Protein AF-A0A7Z0MIZ0-F1 (afdb_monomer_lite)

Secondary structure (DSSP, 8-state):
-------HHHHHHHHHHHHHHHHHHHHHHHHHHHHHHHHHT---HHHHHHHHHHHHGGGGGG-TT--HHHHHH---

Structure (mmCIF, N/CA/C/O backbone):
data_AF-A0A7Z0MIZ0-F1
#
_entry.id   AF-A0A7Z0MIZ0-F1
#
loop_
_atom_site.group_PDB
_atom_site.id
_atom_site.type_symbol
_atom_site.label_atom_id
_atom_site.label_alt_id
_atom_site.label_comp_id
_atom_site.label_asym_id
_atom_site.label_entity_id
_atom_site.label_seq_id
_atom_site.pdbx_PDB_ins_code
_atom_site.Cartn_x
_atom_site.Cartn_y
_atom_site.Cartn_z
_atom_site.occupancy
_atom_site.B_iso_or_equiv
_atom_site.auth_seq_id
_atom_site.auth_comp_id
_atom_site.auth_asym_id
_atom_site.auth_atom_id
_atom_site.pdbx_PDB_model_num
ATOM 1 N N . MET A 1 1 ? -13.828 -3.422 37.732 1.00 47.41 1 MET A N 1
ATOM 2 C CA . MET A 1 1 ? -13.393 -4.126 36.508 1.00 47.41 1 MET A CA 1
ATOM 3 C C . MET A 1 1 ? -13.317 -3.068 35.419 1.00 47.41 1 MET A C 1
ATOM 5 O O . MET A 1 1 ? -14.360 -2.591 34.996 1.00 47.41 1 MET A O 1
ATOM 9 N N . ASN A 1 2 ? -12.120 -2.589 35.072 1.00 53.31 2 ASN A N 1
ATOM 10 C CA . ASN A 1 2 ? -11.975 -1.565 34.034 1.00 53.31 2 ASN A CA 1
ATOM 11 C C . ASN A 1 2 ? -11.925 -2.276 32.684 1.00 53.31 2 ASN A C 1
ATOM 13 O O . ASN A 1 2 ? -10.919 -2.896 32.352 1.00 53.31 2 ASN A O 1
ATOM 17 N N . ALA A 1 3 ? -13.027 -2.236 31.939 1.00 68.00 3 ALA A N 1
ATOM 18 C CA . ALA A 1 3 ? -13.041 -2.697 30.561 1.00 68.00 3 ALA A CA 1
ATOM 19 C C . ALA A 1 3 ? -12.246 -1.700 29.704 1.00 68.00 3 ALA A C 1
ATOM 21 O O . ALA A 1 3 ? -12.576 -0.515 29.662 1.00 68.00 3 ALA A O 1
ATOM 22 N N . ILE A 1 4 ? -11.187 -2.166 29.038 1.00 75.00 4 ILE A N 1
ATOM 23 C CA . ILE A 1 4 ? -10.520 -1.386 27.993 1.00 75.00 4 ILE A CA 1
ATOM 24 C C . ILE A 1 4 ? -11.399 -1.497 26.749 1.00 75.00 4 ILE A C 1
ATOM 26 O O . ILE A 1 4 ? -11.478 -2.556 26.131 1.00 75.00 4 ILE A O 1
ATOM 30 N N . VAL A 1 5 ? -12.089 -0.411 26.406 1.00 84.00 5 VAL A N 1
ATOM 31 C CA . VAL A 1 5 ? -12.867 -0.319 25.167 1.00 84.00 5 VAL A CA 1
ATOM 32 C C . VAL A 1 5 ? -11.934 0.156 24.059 1.00 84.00 5 VAL A C 1
ATOM 34 O O . VAL A 1 5 ? -11.370 1.248 24.137 1.00 84.00 5 VAL A O 1
ATOM 37 N N . ILE A 1 6 ? -11.750 -0.670 23.032 1.00 86.50 6 ILE A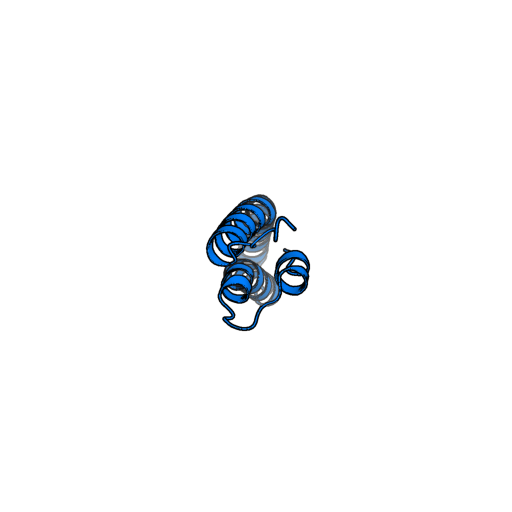 N 1
ATOM 38 C CA . ILE A 1 6 ? -10.938 -0.323 21.864 1.00 86.50 6 ILE A CA 1
ATOM 39 C C . ILE A 1 6 ? -11.798 0.508 20.916 1.00 86.50 6 ILE A C 1
ATOM 41 O O . ILE A 1 6 ? -12.869 0.077 20.496 1.00 86.50 6 ILE A O 1
ATOM 45 N N . ASN A 1 7 ? -11.326 1.702 20.565 1.00 94.38 7 ASN A N 1
ATOM 46 C CA . ASN A 1 7 ? -11.945 2.504 19.518 1.00 94.38 7 ASN A CA 1
ATOM 47 C C . ASN A 1 7 ? -11.433 2.011 18.154 1.00 94.38 7 ASN A C 1
ATOM 49 O O . ASN A 1 7 ? -10.295 2.301 17.778 1.00 94.38 7 ASN A O 1
ATOM 53 N N . MET A 1 8 ? -12.262 1.241 17.445 1.00 94.88 8 MET A N 1
ATOM 54 C CA . MET A 1 8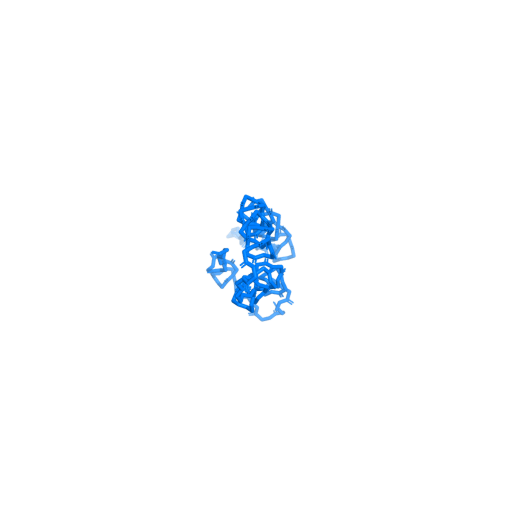 ? -11.900 0.656 16.150 1.00 94.88 8 MET A CA 1
ATOM 55 C C . MET A 1 8 ? -11.695 1.708 15.059 1.00 94.88 8 MET A C 1
ATOM 57 O O . MET A 1 8 ? -10.815 1.531 14.224 1.00 94.88 8 MET A O 1
ATOM 61 N N . ASP A 1 9 ? -12.415 2.830 15.092 1.00 95.50 9 ASP A N 1
ATOM 62 C CA . ASP A 1 9 ? -12.249 3.902 14.101 1.00 95.50 9 ASP A CA 1
ATOM 63 C C . ASP A 1 9 ? -10.854 4.523 14.199 1.00 95.50 9 ASP A C 1
ATOM 65 O O . ASP A 1 9 ? -10.146 4.654 13.203 1.00 95.50 9 ASP A O 1
ATOM 69 N N . LYS A 1 10 ? -10.395 4.801 15.425 1.00 95.56 10 LYS A N 1
ATOM 70 C CA . LYS A 1 10 ? -9.019 5.255 15.665 1.00 95.56 10 LYS A CA 1
ATOM 71 C C . LYS A 1 10 ? -7.990 4.208 15.255 1.00 95.56 10 LYS A C 1
ATOM 73 O O . LYS A 1 10 ? -6.949 4.571 14.716 1.00 95.56 10 LYS A O 1
ATOM 78 N N . ALA A 1 11 ? -8.256 2.927 15.518 1.00 96.38 11 ALA A N 1
ATOM 79 C CA . ALA A 1 11 ? -7.347 1.856 15.120 1.00 96.38 11 ALA A CA 1
ATOM 80 C C . ALA A 1 11 ? -7.173 1.817 13.593 1.00 96.38 11 ALA A C 1
ATOM 82 O O . ALA A 1 11 ? -6.037 1.751 13.122 1.00 96.38 11 ALA A O 1
ATOM 83 N N . ARG A 1 12 ? -8.275 1.921 12.833 1.00 97.25 12 ARG A N 1
ATOM 84 C CA . ARG A 1 12 ? -8.268 1.958 11.361 1.00 97.25 12 ARG A CA 1
ATOM 85 C C . ARG A 1 12 ? -7.442 3.117 10.827 1.00 97.25 12 ARG A C 1
ATOM 87 O O . ARG A 1 12 ? -6.565 2.888 10.002 1.00 97.25 12 ARG A O 1
ATOM 94 N N . GLU A 1 13 ? -7.665 4.328 11.331 1.00 97.56 13 GLU A N 1
ATOM 95 C CA . GLU A 1 13 ? -6.920 5.506 10.868 1.00 97.56 13 GLU A CA 1
ATOM 96 C C . GLU A 1 13 ? -5.420 5.393 11.166 1.00 97.56 13 GLU A C 1
ATOM 98 O O . GLU A 1 13 ? -4.603 5.590 10.267 1.00 97.56 13 GLU A O 1
ATOM 103 N N . ILE A 1 14 ? -5.044 4.946 12.371 1.00 97.44 14 ILE A N 1
ATOM 104 C CA . ILE A 1 14 ? -3.632 4.705 12.710 1.00 97.44 14 ILE A CA 1
ATOM 105 C C . ILE A 1 14 ? -3.010 3.677 11.760 1.00 97.44 14 ILE A C 1
ATOM 107 O O . ILE A 1 14 ? -1.887 3.876 11.293 1.00 97.44 14 ILE A O 1
ATOM 111 N N . ARG A 1 15 ? -3.715 2.578 11.451 1.00 97.62 15 ARG A N 1
ATOM 112 C CA . ARG A 1 15 ? -3.172 1.568 10.535 1.00 97.62 15 ARG A CA 1
ATOM 113 C C . ARG A 1 15 ? -3.040 2.110 9.115 1.00 97.62 15 ARG A C 1
ATOM 115 O O . ARG A 1 15 ? -2.014 1.864 8.490 1.00 97.62 15 ARG A O 1
ATOM 122 N N . LYS A 1 16 ? -4.016 2.873 8.613 1.00 98.19 16 LYS A N 1
ATOM 123 C CA . LYS A 1 16 ? -3.921 3.513 7.291 1.00 98.19 16 LYS A CA 1
ATOM 124 C C . LYS A 1 16 ? -2.704 4.427 7.200 1.00 98.19 16 LYS A C 1
ATOM 126 O O . LYS A 1 16 ? -1.996 4.379 6.200 1.00 98.19 16 LYS A O 1
ATOM 131 N N . ASP A 1 17 ? -2.436 5.222 8.231 1.00 98.31 17 ASP A N 1
ATOM 132 C CA . ASP A 1 17 ? -1.282 6.125 8.250 1.00 98.31 17 ASP A CA 1
ATOM 133 C C . ASP A 1 17 ? 0.052 5.367 8.279 1.00 98.31 17 ASP A C 1
ATOM 135 O O . ASP A 1 17 ? 0.987 5.721 7.556 1.00 98.31 17 ASP A O 1
ATOM 139 N N . GLN A 1 18 ? 0.122 4.265 9.031 1.00 98.06 18 GLN A N 1
ATOM 140 C CA . GLN A 1 18 ? 1.279 3.366 9.004 1.00 98.06 18 GLN A CA 1
ATOM 141 C C . GLN A 1 18 ? 1.488 2.756 7.615 1.00 98.06 18 GLN A C 1
ATOM 143 O O . GLN A 1 18 ? 2.578 2.870 7.069 1.00 98.06 18 GLN A O 1
ATOM 148 N N . LEU A 1 19 ? 0.442 2.192 7.004 1.00 98.38 19 LEU A N 1
ATOM 149 C CA . LEU A 1 19 ? 0.514 1.612 5.658 1.00 98.38 19 LEU A CA 1
ATOM 150 C C . LEU A 1 19 ? 0.916 2.650 4.603 1.00 98.38 19 LEU A C 1
ATOM 152 O O . LEU A 1 19 ? 1.689 2.342 3.703 1.00 98.38 19 LEU A O 1
ATOM 156 N N . ARG A 1 20 ? 0.435 3.895 4.715 1.00 98.25 20 ARG A N 1
ATOM 157 C CA . ARG A 1 20 ? 0.841 5.003 3.833 1.00 98.25 20 ARG A CA 1
ATOM 158 C C . ARG A 1 20 ? 2.332 5.307 3.955 1.00 98.25 20 ARG A C 1
ATOM 160 O O . ARG A 1 20 ? 2.979 5.509 2.934 1.00 98.25 20 ARG A O 1
ATOM 167 N N . THR A 1 21 ? 2.854 5.294 5.177 1.00 98.31 21 THR A N 1
ATOM 168 C CA . THR A 1 21 ? 4.281 5.507 5.454 1.00 98.31 21 THR A CA 1
ATOM 169 C C . THR A 1 21 ? 5.124 4.341 4.934 1.00 98.31 21 THR A C 1
ATOM 171 O O . THR A 1 21 ? 6.146 4.545 4.290 1.00 98.31 21 THR A O 1
ATOM 174 N N . GLU A 1 22 ? 4.681 3.106 5.179 1.00 98.00 22 GLU A N 1
ATOM 175 C CA . GLU A 1 22 ? 5.360 1.881 4.746 1.00 98.00 22 GLU A CA 1
ATOM 176 C C . GLU A 1 22 ? 5.409 1.767 3.208 1.00 98.00 22 GLU A C 1
ATOM 178 O O . GLU A 1 22 ? 6.445 1.400 2.652 1.00 98.00 22 GLU A O 1
ATOM 183 N N . ARG A 1 23 ? 4.321 2.119 2.503 1.00 97.94 23 ARG A N 1
ATOM 184 C CA . ARG A 1 23 ? 4.242 2.000 1.036 1.00 97.94 23 ARG A CA 1
ATOM 185 C C . ARG A 1 23 ? 4.937 3.119 0.268 1.00 97.94 23 ARG A C 1
ATOM 187 O O . ARG A 1 23 ? 5.220 2.928 -0.908 1.00 97.94 23 ARG A O 1
ATOM 194 N N . GLU A 1 24 ? 5.193 4.276 0.877 1.00 98.12 24 GLU A N 1
ATOM 195 C CA . GLU A 1 24 ? 5.832 5.419 0.208 1.00 98.12 24 GLU A CA 1
ATOM 196 C C . GLU A 1 24 ? 7.170 5.056 -0.471 1.00 98.12 24 GLU A C 1
ATOM 198 O O . GLU A 1 24 ? 7.286 5.265 -1.684 1.00 98.12 24 GLU A O 1
ATOM 203 N N . PRO A 1 25 ? 8.157 4.440 0.218 1.00 98.38 25 PRO A N 1
ATOM 204 C CA . PRO A 1 25 ? 9.404 4.037 -0.434 1.00 98.38 25 PRO A CA 1
ATOM 205 C C . PRO A 1 25 ? 9.205 2.938 -1.489 1.00 98.38 25 PRO A C 1
ATOM 207 O O . PRO A 1 25 ? 9.953 2.887 -2.465 1.00 98.38 25 PRO A O 1
ATOM 210 N N . LEU A 1 26 ? 8.196 2.073 -1.328 1.00 98.44 26 LEU A N 1
ATOM 211 C CA . LEU A 1 26 ? 7.885 1.014 -2.293 1.00 98.44 26 LEU A CA 1
ATOM 212 C C . LEU A 1 26 ? 7.310 1.594 -3.589 1.00 98.44 26 LEU A C 1
ATOM 214 O O . LEU A 1 26 ? 7.760 1.236 -4.674 1.00 98.44 26 LEU A O 1
ATOM 218 N N . LEU A 1 27 ? 6.369 2.535 -3.481 1.00 98.44 27 LEU A N 1
ATOM 219 C CA . LEU A 1 27 ? 5.803 3.246 -4.627 1.00 98.44 27 LEU A CA 1
ATOM 220 C C . LEU A 1 27 ? 6.885 4.026 -5.380 1.00 98.44 27 LEU A C 1
ATOM 222 O O . LEU A 1 27 ? 6.949 3.931 -6.602 1.00 98.44 27 LEU A O 1
ATOM 226 N N . 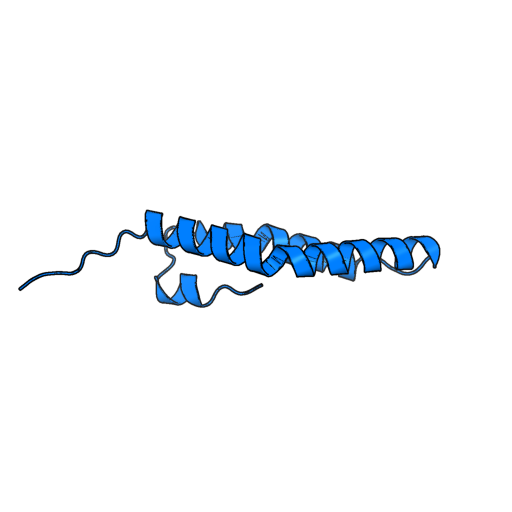ALA A 1 28 ? 7.789 4.706 -4.668 1.00 98.56 28 ALA A N 1
ATOM 227 C CA . ALA A 1 28 ? 8.913 5.400 -5.293 1.00 98.56 28 ALA A CA 1
ATOM 228 C C . ALA A 1 28 ? 9.838 4.437 -6.063 1.00 98.56 28 ALA A C 1
ATOM 230 O O . ALA A 1 28 ? 10.274 4.743 -7.174 1.00 98.56 28 ALA A O 1
ATOM 231 N N . ALA A 1 29 ? 10.113 3.250 -5.510 1.00 98.56 29 ALA A N 1
ATOM 232 C CA . ALA A 1 29 ? 10.909 2.231 -6.191 1.00 98.56 29 ALA A CA 1
ATOM 233 C C . ALA A 1 29 ? 10.211 1.682 -7.447 1.00 98.56 29 ALA A C 1
ATOM 235 O O . ALA A 1 29 ? 10.868 1.474 -8.469 1.00 98.56 29 ALA A O 1
ATOM 236 N N . LEU A 1 30 ? 8.893 1.464 -7.393 1.00 98.44 30 LEU A N 1
ATOM 237 C CA . LEU A 1 30 ? 8.105 1.022 -8.547 1.00 98.44 30 LEU A CA 1
ATOM 238 C C . LEU A 1 30 ? 8.024 2.095 -9.634 1.00 98.44 30 LEU A C 1
ATOM 240 O O . LEU A 1 30 ? 8.106 1.757 -10.810 1.00 98.44 30 LEU A O 1
ATOM 244 N N . ASP A 1 31 ? 7.919 3.373 -9.266 1.00 98.44 31 ASP A N 1
ATOM 245 C CA . ASP A 1 31 ? 7.901 4.475 -10.231 1.00 98.44 31 ASP A CA 1
ATOM 246 C C . ASP A 1 31 ? 9.237 4.559 -11.004 1.00 98.44 31 ASP A C 1
ATOM 248 O O . ASP A 1 31 ? 9.241 4.752 -12.222 1.00 98.44 31 ASP A O 1
ATOM 252 N N . VAL A 1 32 ? 10.377 4.319 -10.339 1.00 98.38 32 VAL A N 1
ATOM 253 C CA . VAL A 1 32 ? 11.691 4.212 -11.008 1.00 98.38 32 VAL A CA 1
ATOM 254 C C . VAL A 1 32 ? 11.750 2.998 -11.938 1.00 98.38 32 VAL A C 1
ATOM 256 O O . VAL A 1 32 ? 12.192 3.120 -13.081 1.00 98.38 32 VAL A O 1
ATOM 259 N N . GLN A 1 33 ? 11.286 1.829 -11.484 1.00 98.44 33 GLN A N 1
ATOM 260 C CA . GLN A 1 33 ? 11.241 0.623 -12.320 1.00 98.44 33 GLN A CA 1
ATOM 261 C C . GLN A 1 33 ? 10.358 0.823 -13.554 1.00 98.44 33 GLN A C 1
ATOM 263 O O . GLN A 1 33 ? 10.742 0.426 -14.652 1.00 98.44 33 GLN A O 1
ATOM 268 N N . LEU A 1 34 ? 9.211 1.486 -13.388 1.00 98.44 34 LEU A N 1
ATOM 269 C CA . LEU A 1 34 ? 8.296 1.807 -14.476 1.00 98.44 34 LEU A CA 1
ATOM 270 C C . LEU A 1 34 ? 8.970 2.707 -15.516 1.00 98.44 34 LEU A C 1
ATOM 272 O O . LEU A 1 34 ? 8.864 2.435 -16.709 1.00 98.44 34 LEU A O 1
ATOM 276 N N . GLN A 1 35 ? 9.697 3.741 -15.080 1.00 98.44 35 GLN A N 1
ATOM 277 C CA . GLN A 1 35 ? 10.432 4.624 -15.986 1.00 98.44 35 GLN A CA 1
ATOM 278 C C . GLN A 1 35 ? 11.509 3.866 -16.775 1.00 98.44 35 GLN A C 1
ATOM 280 O O . GLN A 1 35 ? 11.625 4.052 -17.986 1.00 98.44 35 GLN A O 1
ATOM 285 N N . ILE A 1 36 ? 12.279 2.998 -16.111 1.00 98.31 36 ILE A N 1
ATOM 286 C CA . ILE A 1 36 ? 13.311 2.181 -16.766 1.00 98.31 36 ILE A CA 1
ATOM 287 C C . ILE A 1 36 ? 12.677 1.248 -17.803 1.00 98.31 36 ILE A C 1
ATOM 289 O O . ILE A 1 36 ? 13.121 1.235 -18.949 1.00 98.31 36 ILE A O 1
ATOM 293 N N . ALA A 1 37 ? 11.615 0.527 -17.431 1.00 98.25 37 ALA A N 1
ATOM 294 C CA . ALA A 1 37 ? 10.915 -0.400 -18.318 1.00 98.25 37 ALA A CA 1
ATOM 295 C C . ALA A 1 37 ? 10.322 0.313 -19.545 1.00 98.25 37 ALA A C 1
ATOM 297 O O . ALA A 1 37 ? 10.443 -0.169 -20.667 1.00 98.25 37 ALA A O 1
ATOM 298 N N . GLN A 1 38 ? 9.751 1.509 -19.363 1.00 97.75 38 GLN A N 1
ATOM 299 C CA . GLN A 1 38 ? 9.239 2.323 -20.470 1.00 97.75 38 GLN A CA 1
ATOM 300 C C . GLN A 1 38 ? 10.338 2.751 -21.448 1.00 97.75 38 GLN A C 1
ATOM 302 O O . GLN A 1 38 ? 10.116 2.734 -22.657 1.00 97.75 38 GLN A O 1
ATOM 307 N N . ILE A 1 39 ? 11.519 3.122 -20.943 1.00 97.94 39 ILE A N 1
ATOM 308 C CA . ILE A 1 39 ? 12.674 3.474 -21.782 1.00 97.94 39 ILE A CA 1
ATOM 309 C C . ILE A 1 39 ? 13.218 2.233 -22.507 1.00 97.94 39 ILE A C 1
ATOM 311 O O . ILE A 1 39 ? 13.603 2.330 -23.671 1.00 97.94 39 ILE A O 1
ATOM 315 N N . GLY A 1 40 ? 13.241 1.080 -21.834 1.00 97.38 40 GLY A N 1
ATOM 316 C CA . GLY A 1 40 ? 13.695 -0.197 -22.391 1.00 97.38 40 GLY A CA 1
ATOM 317 C C . GLY A 1 40 ? 12.716 -0.845 -23.374 1.00 97.38 40 GLY A C 1
ATOM 318 O O . GLY A 1 40 ? 13.125 -1.690 -24.167 1.00 97.38 40 GLY A O 1
ATOM 319 N N . GLY A 1 41 ? 11.444 -0.432 -23.363 1.00 97.25 41 GLY A N 1
ATOM 320 C CA . GLY A 1 41 ? 10.377 -1.104 -24.107 1.00 97.25 41 GLY A CA 1
ATOM 321 C C . GLY A 1 41 ? 9.954 -2.440 -23.484 1.00 97.25 41 GLY A C 1
ATOM 322 O O . GLY A 1 41 ? 9.423 -3.295 -24.191 1.00 97.25 41 GLY A O 1
ATOM 323 N N . ASP A 1 42 ? 10.200 -2.622 -22.186 1.00 98.00 42 ASP A N 1
ATOM 324 C CA . ASP A 1 42 ? 9.844 -3.822 -21.429 1.00 98.00 42 ASP A CA 1
ATOM 325 C C . ASP A 1 42 ? 8.353 -3.829 -21.036 1.00 98.00 42 ASP A C 1
ATOM 327 O O . ASP A 1 42 ? 7.682 -2.792 -21.007 1.00 98.00 42 ASP A O 1
ATOM 331 N N . ASP A 1 43 ? 7.817 -5.008 -20.698 1.00 98.00 43 ASP A N 1
ATOM 332 C CA . ASP A 1 43 ? 6.457 -5.127 -20.159 1.00 98.00 43 ASP A CA 1
ATOM 333 C C . ASP A 1 43 ? 6.343 -4.461 -18.776 1.00 98.00 43 ASP A C 1
ATOM 335 O O . ASP A 1 43 ? 7.169 -4.659 -17.886 1.00 98.00 43 ASP A O 1
ATOM 339 N N . THR A 1 44 ? 5.273 -3.690 -18.584 1.00 98.31 44 THR A N 1
ATOM 340 C CA . THR A 1 44 ? 5.008 -2.916 -17.359 1.00 98.31 44 THR A CA 1
ATOM 341 C C . THR A 1 44 ? 3.807 -3.435 -16.571 1.00 98.31 44 THR A C 1
ATOM 343 O O . THR A 1 44 ? 3.504 -2.915 -15.495 1.00 98.31 44 THR A O 1
ATOM 346 N N . THR A 1 45 ? 3.135 -4.482 -17.063 1.00 98.44 45 THR A N 1
ATOM 347 C CA . THR A 1 45 ? 1.879 -4.998 -16.500 1.00 98.44 45 THR A CA 1
ATOM 348 C C . THR A 1 45 ? 2.012 -5.360 -15.018 1.00 98.44 45 THR A C 1
ATOM 350 O O . THR A 1 45 ? 1.199 -4.930 -14.199 1.00 98.44 45 THR A O 1
ATOM 353 N N . ALA A 1 46 ? 3.067 -6.091 -14.647 1.00 98.25 46 ALA A N 1
ATOM 354 C CA . ALA A 1 46 ? 3.300 -6.495 -13.259 1.00 98.25 46 ALA A CA 1
ATOM 355 C C . ALA A 1 46 ? 3.618 -5.304 -12.334 1.00 98.25 46 ALA A C 1
ATOM 357 O O . ALA A 1 46 ? 3.136 -5.260 -11.204 1.00 98.25 46 ALA A O 1
ATOM 358 N N . ILE A 1 47 ? 4.377 -4.316 -12.825 1.00 98.31 47 ILE A N 1
ATOM 359 C CA . ILE A 1 47 ? 4.748 -3.109 -12.066 1.00 98.31 47 ILE A CA 1
ATOM 360 C C . ILE A 1 47 ? 3.491 -2.294 -11.740 1.00 98.31 47 ILE A C 1
ATOM 362 O O . ILE A 1 47 ? 3.297 -1.864 -10.603 1.00 98.31 47 ILE A O 1
ATOM 366 N N . LEU A 1 48 ? 2.607 -2.116 -12.726 1.00 98.38 48 LEU A N 1
ATOM 367 C CA . LEU A 1 48 ? 1.349 -1.391 -12.551 1.00 98.38 48 LEU A CA 1
ATOM 368 C C . LEU A 1 48 ? 0.377 -2.133 -11.625 1.00 98.38 48 LEU A C 1
ATOM 370 O O . LEU A 1 48 ? -0.260 -1.496 -10.786 1.00 98.38 48 LEU A O 1
ATOM 374 N N . ALA A 1 49 ? 0.291 -3.461 -11.739 1.00 98.56 49 ALA A N 1
ATOM 375 C CA . ALA A 1 49 ? -0.536 -4.278 -10.853 1.00 98.56 49 ALA A CA 1
ATOM 376 C C . ALA A 1 49 ? -0.077 -4.172 -9.391 1.00 98.56 49 ALA A C 1
ATOM 378 O O . ALA A 1 49 ? -0.896 -3.978 -8.495 1.00 98.56 49 ALA A O 1
ATOM 379 N N . GLU A 1 50 ? 1.232 -4.227 -9.153 1.00 98.44 50 GLU A N 1
ATOM 380 C CA . GLU A 1 50 ? 1.800 -4.100 -7.813 1.00 98.44 50 GLU A CA 1
ATOM 381 C C . GLU A 1 50 ? 1.610 -2.691 -7.237 1.00 98.44 50 GLU A C 1
ATOM 383 O O . GLU A 1 50 ? 1.217 -2.524 -6.080 1.00 98.44 50 GLU A O 1
ATOM 388 N N . ARG A 1 51 ? 1.794 -1.658 -8.066 1.00 98.12 51 ARG A N 1
ATOM 389 C CA . ARG A 1 51 ? 1.523 -0.270 -7.678 1.00 98.12 51 ARG A CA 1
ATOM 390 C C . ARG A 1 51 ? 0.066 -0.089 -7.252 1.00 98.12 51 ARG A C 1
ATOM 392 O O . ARG A 1 51 ? -0.199 0.562 -6.243 1.00 98.12 51 ARG A O 1
ATOM 399 N N . GLN A 1 52 ? -0.869 -0.680 -7.993 1.00 98.31 52 GLN A N 1
ATOM 400 C CA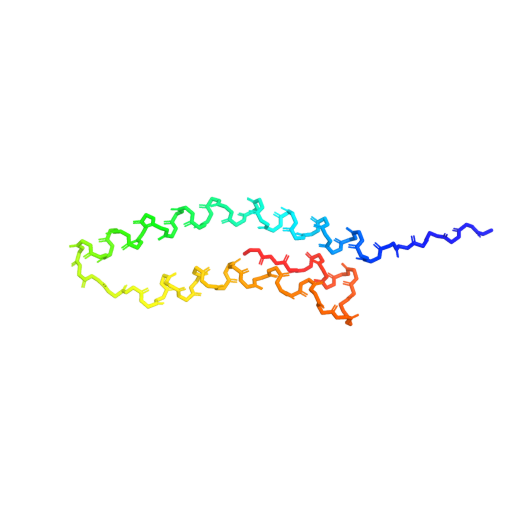 . GLN A 1 52 ? -2.288 -0.646 -7.651 1.00 98.31 52 GLN A CA 1
ATOM 401 C C . GLN A 1 52 ? -2.573 -1.416 -6.355 1.00 98.31 52 GLN A C 1
ATOM 403 O O . GLN A 1 52 ? -3.238 -0.874 -5.473 1.00 98.31 52 GLN A O 1
ATOM 408 N N . ARG A 1 53 ? -1.993 -2.614 -6.178 1.00 98.25 53 ARG A N 1
ATOM 409 C CA . ARG A 1 53 ? -2.107 -3.389 -4.933 1.00 98.25 53 ARG A CA 1
ATOM 410 C C . ARG A 1 53 ? -1.714 -2.546 -3.719 1.00 98.25 53 ARG A C 1
ATOM 412 O O . ARG A 1 53 ? -2.492 -2.474 -2.772 1.00 98.25 53 ARG A O 1
ATOM 419 N N . LEU A 1 54 ? -0.561 -1.868 -3.762 1.00 98.25 54 LEU A N 1
ATOM 420 C CA . LEU A 1 54 ? -0.071 -1.002 -2.677 1.00 98.25 54 LEU A CA 1
ATOM 421 C C . LEU A 1 54 ? -0.990 0.191 -2.383 1.00 98.25 54 LEU A C 1
ATOM 423 O O . LEU A 1 54 ? -1.084 0.642 -1.238 1.00 98.25 54 LEU A O 1
ATOM 427 N N . LEU A 1 55 ? -1.668 0.735 -3.393 1.00 96.94 55 LEU A N 1
ATOM 428 C CA . LEU A 1 55 ? -2.655 1.795 -3.185 1.00 96.94 55 LEU A CA 1
ATOM 429 C C . LEU A 1 55 ? -3.920 1.250 -2.508 1.00 96.94 55 LEU A C 1
ATOM 431 O O . LEU A 1 55 ? -4.424 1.875 -1.568 1.00 96.94 55 LEU A O 1
ATOM 435 N N . ASP A 1 56 ? -4.361 0.064 -2.917 1.00 98.00 56 ASP A N 1
ATOM 436 C CA . ASP A 1 56 ? -5.607 -0.550 -2.465 1.00 98.00 56 ASP A CA 1
ATOM 437 C C . ASP A 1 56 ? -5.519 -1.193 -1.076 1.00 98.00 56 ASP A C 1
ATOM 439 O O . ASP A 1 56 ? -6.550 -1.333 -0.421 1.00 98.00 56 ASP A O 1
ATOM 443 N N . ILE A 1 57 ? -4.324 -1.509 -0.552 1.00 96.81 57 ILE A N 1
ATOM 444 C CA . ILE A 1 57 ? -4.190 -2.112 0.793 1.00 96.81 57 ILE A CA 1
ATOM 445 C C . ILE A 1 57 ? -4.874 -1.289 1.897 1.00 96.81 57 ILE A C 1
ATOM 447 O O . ILE A 1 57 ? -5.336 -1.849 2.887 1.00 96.81 57 ILE A O 1
ATOM 451 N N . THR A 1 58 ? -4.971 0.038 1.743 1.00 96.88 58 THR A N 1
ATOM 452 C CA . THR A 1 58 ? -5.635 0.900 2.736 1.00 96.88 58 THR A CA 1
ATOM 453 C C . THR A 1 58 ? -7.153 0.740 2.750 1.00 96.88 58 THR A C 1
ATOM 455 O O . THR A 1 58 ? -7.768 1.039 3.769 1.00 96.88 58 THR A O 1
ATOM 458 N N . LEU A 1 59 ? -7.747 0.247 1.658 1.00 97.38 59 LEU A N 1
ATOM 459 C CA . LEU A 1 59 ? -9.180 -0.048 1.573 1.00 97.38 59 LEU A CA 1
ATOM 460 C C . LEU A 1 59 ? -9.550 -1.265 2.427 1.00 97.38 59 LEU A C 1
ATOM 462 O O . LEU A 1 59 ? -10.664 -1.347 2.933 1.00 97.38 59 LEU A O 1
AT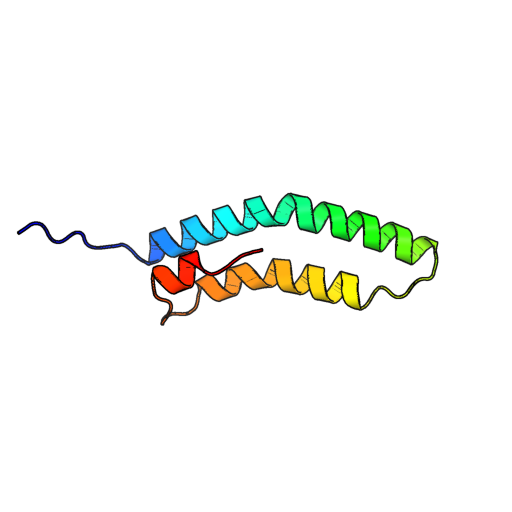OM 466 N N . LEU A 1 60 ? -8.605 -2.183 2.656 1.00 96.62 60 LEU A N 1
ATOM 467 C CA . LEU A 1 60 ? -8.816 -3.338 3.532 1.00 96.62 60 LEU A CA 1
ATOM 468 C C . LEU A 1 60 ? -9.081 -2.912 4.984 1.00 96.62 60 LEU A C 1
ATOM 470 O O . LEU A 1 60 ? -9.756 -3.620 5.722 1.00 96.62 60 LEU A O 1
ATOM 474 N N . CYS A 1 61 ? -8.593 -1.738 5.402 1.00 96.44 61 CYS A N 1
ATOM 475 C CA . CYS A 1 61 ? -8.880 -1.194 6.729 1.00 96.44 61 CYS A CA 1
ATOM 476 C C . CYS A 1 61 ? -10.343 -0.747 6.896 1.00 96.44 61 CYS A C 1
ATOM 478 O O . CYS A 1 61 ? -10.788 -0.588 8.033 1.00 96.44 61 CYS A O 1
ATOM 480 N N . ASP A 1 62 ? -11.069 -0.5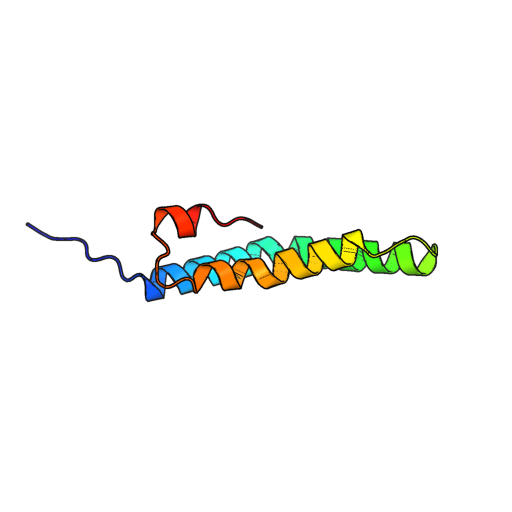21 5.799 1.00 96.06 62 ASP A N 1
ATOM 481 C CA . ASP A 1 62 ? -12.453 -0.031 5.807 1.00 96.06 62 ASP A CA 1
ATOM 482 C C . ASP A 1 62 ? -13.495 -1.151 5.895 1.00 96.06 62 ASP A C 1
ATOM 484 O O . ASP A 1 62 ? -14.691 -0.868 5.966 1.00 96.06 62 ASP A O 1
ATOM 488 N N . ASP A 1 63 ? -13.060 -2.412 5.946 1.00 96.00 63 ASP A N 1
ATOM 489 C CA . ASP A 1 63 ? -13.957 -3.539 6.174 1.00 96.00 63 ASP A CA 1
ATOM 490 C C . ASP A 1 63 ? -14.664 -3.381 7.545 1.00 96.00 63 ASP A C 1
ATOM 492 O O . ASP A 1 63 ? -14.006 -3.293 8.597 1.00 96.00 63 ASP A O 1
ATOM 496 N N . PRO A 1 64 ? -16.010 -3.301 7.569 1.00 92.75 64 PRO A N 1
ATOM 497 C CA . PRO A 1 64 ? -16.765 -3.140 8.807 1.00 92.75 64 PRO A CA 1
ATOM 498 C C . PRO A 1 64 ? -16.608 -4.334 9.758 1.00 92.75 64 PRO A C 1
ATOM 500 O O . PRO A 1 64 ? -16.739 -4.149 10.970 1.00 92.75 64 PRO A O 1
ATOM 503 N N . GLU A 1 65 ? -16.289 -5.521 9.239 1.00 95.31 65 GLU A N 1
ATOM 504 C CA . GLU A 1 65 ? -16.133 -6.761 10.004 1.00 95.31 65 GLU A CA 1
ATOM 505 C C . GLU A 1 65 ? -14.681 -7.023 10.437 1.00 95.31 65 GLU A C 1
ATOM 507 O O . GLU A 1 65 ? -14.410 -7.995 11.149 1.00 95.31 65 GLU A O 1
ATOM 512 N N . ILE A 1 66 ? -13.734 -6.142 10.080 1.00 95.31 66 ILE A N 1
ATOM 513 C CA . ILE A 1 66 ? -12.323 -6.348 10.412 1.00 95.31 66 ILE A CA 1
ATOM 514 C C . ILE A 1 66 ? -12.081 -6.353 11.924 1.00 95.31 66 ILE A C 1
ATOM 516 O O . ILE A 1 66 ? -12.466 -5.446 12.668 1.00 95.31 66 ILE A O 1
ATOM 520 N N . THR A 1 67 ? -11.372 -7.379 12.387 1.00 95.69 67 THR A N 1
ATOM 521 C CA . THR A 1 67 ? -10.914 -7.469 13.774 1.00 95.69 67 THR A CA 1
ATOM 522 C C . THR A 1 67 ? -9.628 -6.667 13.969 1.00 95.69 67 THR A C 1
ATOM 524 O O . THR A 1 67 ? -8.910 -6.353 13.019 1.00 95.69 67 THR A O 1
ATOM 527 N N . LEU A 1 68 ? -9.270 -6.365 15.220 1.00 94.62 68 LEU A N 1
ATOM 528 C CA . LEU A 1 68 ? -7.987 -5.716 15.505 1.00 94.62 68 LEU A CA 1
ATOM 529 C C . LEU A 1 68 ? -6.785 -6.559 15.039 1.00 94.62 68 LEU A C 1
ATOM 531 O O . LEU A 1 68 ? -5.767 -6.004 14.632 1.00 94.62 68 LEU A O 1
ATOM 535 N N . GLU A 1 69 ? -6.883 -7.887 15.109 1.00 95.44 69 GLU A N 1
ATOM 536 C CA . GLU A 1 69 ? -5.845 -8.789 14.599 1.00 95.44 69 GLU A CA 1
ATOM 537 C C . GLU A 1 69 ? -5.778 -8.750 13.073 1.00 95.44 69 GLU A C 1
ATOM 539 O O . GLU A 1 69 ? -4.686 -8.607 12.526 1.00 95.44 69 GLU A O 1
ATOM 544 N N . GLY A 1 70 ? -6.932 -8.765 12.396 1.00 96.19 70 GLY A N 1
ATOM 545 C CA . GLY A 1 70 ? -7.012 -8.598 10.945 1.00 96.19 70 GLY A CA 1
ATOM 546 C C . GLY A 1 70 ? -6.388 -7.281 10.485 1.00 96.19 70 GLY A C 1
ATOM 547 O O . GLY A 1 70 ? -5.593 -7.265 9.552 1.00 96.19 70 GLY A O 1
ATOM 548 N N . LEU A 1 71 ? -6.643 -6.188 11.210 1.00 96.06 71 LEU A N 1
ATOM 549 C CA . LEU A 1 71 ? -6.069 -4.877 10.912 1.00 96.06 71 LEU A CA 1
ATOM 550 C C . LEU A 1 71 ? -4.534 -4.865 11.017 1.00 96.06 71 LEU A C 1
ATOM 552 O O . LEU A 1 71 ? -3.856 -4.251 10.195 1.00 96.06 71 LEU A O 1
ATOM 556 N N . LYS A 1 72 ? -3.975 -5.558 12.017 1.00 95.25 72 LYS A N 1
ATOM 557 C CA . LYS A 1 72 ? -2.520 -5.700 12.196 1.00 95.25 72 LYS A CA 1
ATOM 558 C C . LYS A 1 72 ? -1.879 -6.616 11.154 1.00 95.25 72 LYS A C 1
ATOM 560 O O . LYS A 1 72 ? -0.687 -6.480 10.905 1.00 95.25 72 LYS A O 1
ATOM 565 N N . ALA A 1 73 ? -2.647 -7.541 10.583 1.00 97.25 73 ALA A N 1
ATOM 566 C CA . ALA A 1 73 ? -2.170 -8.489 9.585 1.00 97.25 73 ALA A CA 1
ATOM 567 C C . ALA A 1 73 ? -2.064 -7.889 8.173 1.00 97.25 73 ALA A C 1
ATOM 569 O O . ALA A 1 73 ? -1.397 -8.476 7.326 1.00 97.25 73 ALA A O 1
ATOM 570 N N . ILE A 1 74 ? -2.691 -6.735 7.904 1.00 96.69 74 ILE A N 1
ATOM 571 C CA . ILE A 1 74 ? -2.522 -6.028 6.625 1.00 96.69 74 ILE A CA 1
ATOM 572 C C . ILE A 1 74 ? -1.077 -5.551 6.530 1.00 96.69 74 ILE A C 1
ATOM 574 O O . ILE A 1 74 ? -0.621 -4.843 7.425 1.00 96.69 74 ILE A O 1
ATOM 578 N N . THR A 1 75 ? -0.383 -5.868 5.442 1.00 94.69 75 THR A N 1
ATOM 579 C CA . THR A 1 75 ? 0.988 -5.415 5.179 1.00 94.69 75 THR A CA 1
ATOM 580 C C . THR A 1 75 ? 1.097 -4.802 3.792 1.00 94.69 75 THR A C 1
ATOM 582 O O . THR A 1 75 ? 0.311 -5.129 2.897 1.00 94.69 75 THR A O 1
ATOM 585 N N . CYS A 1 76 ? 2.082 -3.917 3.628 1.00 93.31 76 CYS A N 1
ATOM 586 C CA . CYS A 1 76 ? 2.536 -3.517 2.304 1.00 93.31 76 CYS A CA 1
ATOM 587 C C . CYS A 1 76 ? 3.141 -4.709 1.579 1.00 93.31 76 CYS A C 1
ATOM 589 O O . CYS A 1 76 ? 3.843 -5.527 2.211 1.00 93.31 76 CYS A O 1
#

Foldseek 3Di:
DDDDDDDLVVLLVVLLVVLVVQCVVVLVVLVVVQVVCVVVVHDNVVSVVVNVVSVCLSVQSVPPPADSVNSVPRHD

pLDDT: mean 95.02, std 8.75, range [47.41, 98.56]

Sequence (76 aa):
MNAIVINMDKAREIRKDQLRTEREPLLAALDVQLQIAQIGGDDTTAILAERQRLLDITLLCDDPEITLEGLKAITC

Radius of gyration: 16.71 Å; chains: 1; bounding box: 30×15×61 Å